Protein AF-A0A497MIZ7-F1 (afdb_monomer_lite)

Radius of gyration: 18.91 Å; chains: 1; bounding box: 40×37×40 Å

Secondary structure (DSSP, 8-state):
--SS--EEEETTEEEE--GGGS--PPPHHHHHHHHHTTSS--SS-HHHHHHHHHHHHHHHHHHHHTS---GGGS--

Sequence (76 aa):
LDERGLRLIERGKPYVLEASRYPQTKSPDQGFVDTILGRCENPAPPICGLRVAQLTDAIYKAVSEGKPVKLRDLKV

Foldseek 3Di:
DDPFADFDQDPNDTDGDDVVVDPPDDDLVRLVVCCVVVNDPRPCDVVNVVVVVLVVVQVVVCVVVVHHDDSVPDDD

pLDDT: mean 81.37, std 17.02, range [34.69, 98.0]

Structure (mmCIF, N/CA/C/O backbone):
data_AF-A0A497MIZ7-F1
#
_entry.id   AF-A0A497MIZ7-F1
#
loop_
_atom_site.group_PDB
_atom_site.id
_atom_site.type_symbol
_atom_site.label_atom_id
_atom_site.label_alt_id
_atom_site.label_comp_id
_atom_site.label_asym_id
_atom_site.label_entity_id
_atom_site.label_seq_id
_atom_site.pdbx_PDB_ins_code
_atom_site.Cartn_x
_atom_site.Cartn_y
_atom_site.Cartn_z
_atom_site.occupancy
_atom_site.B_iso_or_equiv
_atom_site.auth_seq_id
_atom_site.auth_comp_id
_atom_site.auth_asym_id
_atom_site.auth_atom_id
_atom_site.pdbx_PDB_model_num
ATOM 1 N N . LEU A 1 1 ? 7.237 23.918 -2.613 1.00 42.84 1 LEU A N 1
ATOM 2 C CA . LEU A 1 1 ? 8.430 23.055 -2.529 1.00 42.84 1 LEU A CA 1
ATOM 3 C C . LEU A 1 1 ? 9.614 23.985 -2.722 1.00 42.84 1 LEU A C 1
ATOM 5 O O . LEU A 1 1 ? 9.894 24.344 -3.854 1.00 42.84 1 LEU A O 1
ATOM 9 N N . ASP A 1 2 ? 10.165 24.530 -1.641 1.00 34.69 2 ASP A N 1
ATOM 10 C CA . ASP A 1 2 ? 11.392 25.320 -1.721 1.00 34.69 2 ASP A CA 1
ATOM 11 C C . ASP A 1 2 ? 12.604 24.382 -1.660 1.00 34.69 2 ASP A C 1
ATOM 13 O O . ASP A 1 2 ? 12.521 23.252 -1.183 1.00 34.69 2 ASP A O 1
ATOM 17 N N . GLU A 1 3 ? 13.740 24.844 -2.167 1.00 44.84 3 GLU A N 1
ATOM 18 C CA . GLU A 1 3 ? 15.002 24.096 -2.294 1.00 44.84 3 GLU A CA 1
ATOM 19 C C . GLU A 1 3 ? 15.655 23.747 -0.936 1.00 44.84 3 GLU A C 1
ATOM 21 O O . GLU A 1 3 ? 16.830 23.403 -0.859 1.00 44.84 3 GLU A O 1
ATOM 26 N N . ARG A 1 4 ? 14.909 23.869 0.169 1.00 49.53 4 ARG A N 1
ATOM 27 C CA . ARG A 1 4 ? 15.412 23.902 1.546 1.00 49.53 4 ARG A CA 1
ATOM 28 C C . ARG A 1 4 ? 14.797 22.825 2.434 1.00 49.53 4 ARG A C 1
ATOM 30 O O . ARG A 1 4 ? 14.500 23.091 3.591 1.00 49.53 4 ARG A O 1
ATOM 37 N N . GLY A 1 5 ? 14.673 21.609 1.903 1.00 49.28 5 GLY A N 1
ATOM 38 C CA . GLY A 1 5 ? 14.446 20.388 2.680 1.00 49.28 5 GLY A CA 1
ATOM 39 C C . GLY A 1 5 ? 13.118 20.314 3.451 1.00 49.28 5 GLY A C 1
ATOM 40 O O . GLY A 1 5 ? 12.494 21.298 3.841 1.00 49.28 5 GLY A O 1
ATOM 41 N N . LEU A 1 6 ? 12.658 19.094 3.710 1.00 53.75 6 LEU A N 1
ATOM 42 C CA . LEU A 1 6 ? 11.527 18.865 4.608 1.00 53.75 6 LEU A CA 1
ATOM 43 C C . LEU A 1 6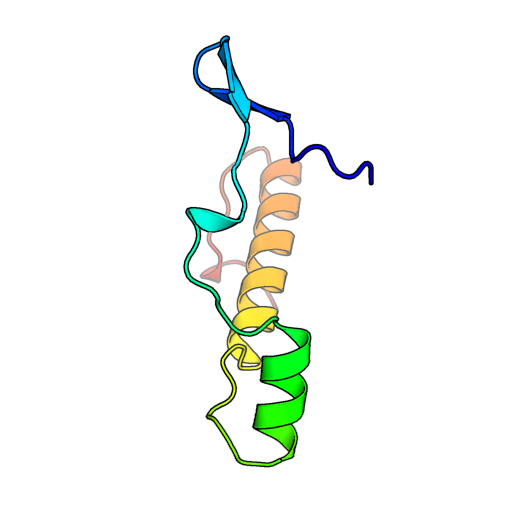 ? 11.968 19.174 6.046 1.00 53.75 6 LEU A C 1
ATOM 45 O O . LEU A 1 6 ? 12.842 18.497 6.589 1.00 53.75 6 LEU A O 1
ATOM 49 N N . ARG A 1 7 ? 11.368 20.195 6.672 1.00 54.78 7 ARG A N 1
ATOM 50 C CA . ARG A 1 7 ? 11.538 20.467 8.107 1.00 54.78 7 ARG A CA 1
ATOM 51 C C . ARG A 1 7 ? 10.699 19.474 8.901 1.00 54.78 7 ARG A C 1
ATOM 53 O O . ARG A 1 7 ? 9.481 19.617 8.978 1.00 54.78 7 ARG A O 1
ATOM 60 N N . LEU A 1 8 ? 11.352 18.485 9.501 1.00 59.25 8 LEU A N 1
ATOM 61 C CA . LEU A 1 8 ? 10.720 17.600 10.476 1.00 59.25 8 LEU A CA 1
ATOM 62 C C . LEU A 1 8 ? 10.981 18.112 11.895 1.00 59.25 8 LEU A C 1
ATOM 64 O O . LEU A 1 8 ? 12.005 18.738 12.164 1.00 59.25 8 LEU A O 1
ATOM 68 N N . ILE A 1 9 ? 10.051 17.841 12.810 1.00 58.44 9 ILE A N 1
ATOM 69 C CA . ILE A 1 9 ? 10.244 18.081 14.242 1.00 58.44 9 ILE A CA 1
ATOM 70 C C . ILE A 1 9 ? 10.539 16.731 14.889 1.00 58.44 9 ILE A C 1
ATOM 72 O O . ILE A 1 9 ? 9.638 15.915 15.067 1.00 58.44 9 ILE A O 1
ATOM 76 N N . GLU A 1 10 ? 11.795 16.500 15.263 1.00 55.94 10 GLU A N 1
ATOM 77 C CA . GLU A 1 10 ? 12.180 15.349 16.079 1.00 55.94 10 GLU A CA 1
ATOM 78 C C . GLU A 1 10 ? 12.372 15.822 17.522 1.00 55.94 10 GLU A C 1
ATOM 80 O O . GLU A 1 10 ? 13.208 16.683 17.800 1.00 55.94 10 GLU A O 1
ATOM 85 N N . ARG A 1 11 ? 11.570 15.296 18.459 1.00 62.34 11 ARG A N 1
ATOM 86 C CA . ARG A 1 11 ? 11.667 15.627 19.898 1.00 62.34 11 ARG A CA 1
ATOM 87 C C . ARG A 1 11 ? 11.691 17.143 20.187 1.00 62.34 11 ARG A C 1
ATOM 89 O O . ARG A 1 11 ? 12.421 17.605 21.060 1.00 62.34 11 ARG A O 1
ATOM 96 N N . GLY A 1 12 ? 10.915 17.926 19.433 1.00 64.19 12 GLY A N 1
ATOM 97 C CA . GLY A 1 12 ? 10.804 19.380 19.608 1.00 64.19 12 GLY A CA 1
ATOM 98 C C . GLY A 1 12 ? 11.945 20.209 19.006 1.00 64.19 12 GLY A C 1
ATOM 99 O O . GLY A 1 12 ? 11.950 21.424 19.184 1.00 64.19 12 GLY A O 1
ATOM 100 N N . LYS A 1 13 ? 12.896 19.599 18.282 1.00 64.00 13 LYS A N 1
ATOM 101 C CA . LYS A 1 13 ? 13.972 20.317 17.583 1.00 64.00 13 LYS A CA 1
ATOM 102 C C . LYS A 1 13 ? 13.776 20.249 16.064 1.00 64.00 13 LYS A C 1
ATOM 104 O O . LYS A 1 13 ? 13.413 19.186 15.556 1.00 64.00 13 LYS A O 1
ATOM 109 N N . PRO A 1 14 ? 14.021 21.351 15.329 1.00 61.75 14 PRO A N 1
ATOM 110 C CA . PRO A 1 14 ? 14.038 21.319 13.873 1.00 61.75 14 PRO A CA 1
ATOM 111 C C . PRO A 1 14 ? 15.139 20.374 13.389 1.00 61.75 14 PRO A C 1
ATOM 113 O O . PRO A 1 14 ? 16.312 20.571 13.706 1.00 61.75 14 PRO A O 1
ATOM 116 N N . TYR A 1 15 ? 14.755 19.361 12.622 1.00 64.00 15 TYR A N 1
ATOM 117 C CA . TYR A 1 15 ? 15.670 18.476 11.920 1.00 64.00 15 TYR A CA 1
ATOM 118 C C . TYR A 1 15 ? 15.582 18.774 10.425 1.00 64.00 15 TYR A C 1
ATOM 120 O O . TYR A 1 15 ? 14.495 18.747 9.838 1.00 64.00 15 TYR A O 1
ATOM 128 N N . VAL A 1 16 ? 16.726 19.090 9.818 1.00 66.56 16 VAL A N 1
ATOM 129 C CA . VAL A 1 16 ? 16.835 19.258 8.368 1.00 66.56 16 VAL A CA 1
ATOM 130 C C . VAL A 1 16 ? 17.217 17.913 7.774 1.00 66.56 16 VAL A C 1
ATOM 132 O O . VAL A 1 16 ? 18.277 17.358 8.067 1.00 66.56 16 VAL A O 1
ATOM 135 N N . LEU A 1 17 ? 16.322 17.379 6.950 1.00 63.03 17 LEU A N 1
ATOM 136 C CA . LEU A 1 17 ? 16.595 16.200 6.147 1.00 63.03 17 LEU A CA 1
ATOM 137 C C . LEU A 1 17 ? 17.497 16.575 4.971 1.00 63.03 17 LEU A C 1
ATOM 139 O O . LEU A 1 17 ? 17.020 17.048 3.942 1.00 63.03 17 LEU A O 1
ATOM 143 N N . GLU A 1 18 ? 18.795 16.327 5.115 1.00 69.75 18 GLU A N 1
ATOM 144 C 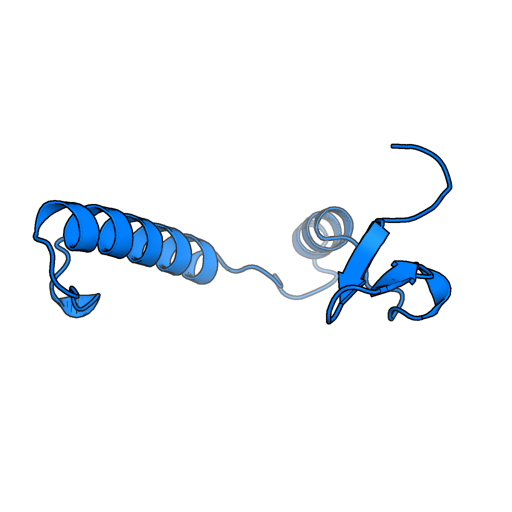CA . GLU A 1 18 ? 19.725 16.386 3.989 1.00 69.75 18 GLU A CA 1
ATOM 145 C C . GLU A 1 18 ? 19.476 15.188 3.063 1.00 69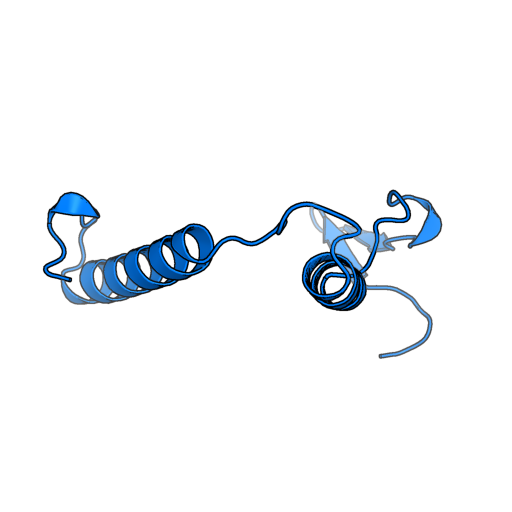.75 18 GLU A C 1
ATOM 147 O O . GLU A 1 18 ? 19.723 14.039 3.440 1.00 69.75 18 GLU A O 1
ATOM 152 N N . ALA A 1 19 ? 18.995 15.444 1.843 1.00 66.69 19 ALA A N 1
ATOM 153 C CA . ALA A 1 19 ? 18.671 14.402 0.863 1.00 66.69 19 ALA A CA 1
ATOM 154 C C . ALA A 1 19 ? 19.867 13.479 0.549 1.00 66.69 19 ALA A C 1
ATOM 156 O O . ALA A 1 19 ? 19.685 12.297 0.264 1.00 66.69 19 ALA A O 1
ATOM 157 N N . SER A 1 20 ? 21.094 13.994 0.674 1.00 71.81 20 SER A N 1
ATOM 158 C CA . SER A 1 20 ? 22.348 13.254 0.483 1.00 71.81 20 SER A CA 1
ATOM 159 C C . SER A 1 20 ? 22.577 12.122 1.491 1.00 71.81 20 SER A C 1
ATOM 161 O O . SER A 1 20 ? 23.375 11.227 1.225 1.00 71.81 20 SER A O 1
ATOM 163 N N . ARG A 1 21 ? 21.888 12.132 2.641 1.00 68.19 21 ARG A N 1
ATOM 164 C CA . ARG A 1 21 ? 21.995 11.083 3.671 1.00 68.19 21 ARG A CA 1
ATOM 165 C C . ARG A 1 21 ? 21.124 9.862 3.388 1.00 68.19 21 ARG A C 1
ATOM 167 O O . ARG A 1 21 ? 21.256 8.857 4.083 1.00 68.19 21 ARG A O 1
ATOM 174 N N . TYR A 1 22 ? 20.241 9.943 2.396 1.00 63.84 22 TYR A N 1
ATOM 175 C CA . TYR A 1 22 ? 19.390 8.833 1.998 1.00 63.84 22 TYR A CA 1
ATOM 176 C C . TYR A 1 22 ? 20.038 8.051 0.858 1.00 63.84 22 TYR A C 1
ATOM 178 O O . TYR A 1 22 ? 20.639 8.660 -0.036 1.00 63.84 22 TYR A O 1
ATOM 186 N N . PRO A 1 23 ? 19.913 6.708 0.852 1.00 68.56 23 PRO A N 1
ATOM 187 C CA . PRO A 1 23 ? 20.323 5.924 -0.297 1.00 68.56 23 PRO A CA 1
ATOM 188 C C . PRO A 1 23 ? 19.631 6.488 -1.536 1.00 68.56 23 PRO A C 1
ATOM 190 O O . PRO A 1 23 ? 18.418 6.719 -1.519 1.00 68.56 23 PRO A O 1
ATOM 193 N N . GLN A 1 24 ? 20.404 6.724 -2.595 1.00 70.25 24 GLN A N 1
ATOM 194 C CA . GLN A 1 24 ? 19.868 7.124 -3.892 1.00 70.25 24 GLN A CA 1
ATOM 195 C C . GLN A 1 24 ? 19.118 5.925 -4.473 1.00 70.25 24 GLN A C 1
ATOM 197 O O . GLN A 1 24 ? 19.662 5.112 -5.218 1.00 70.25 24 GLN A O 1
ATOM 202 N N . THR A 1 25 ? 17.880 5.753 -4.026 1.00 71.31 25 THR A N 1
ATOM 203 C CA . THR A 1 25 ? 16.979 4.726 -4.529 1.00 71.31 25 THR A CA 1
ATOM 204 C C . THR A 1 25 ? 16.308 5.242 -5.790 1.00 71.31 25 THR A C 1
ATOM 206 O O . THR A 1 25 ? 16.076 6.442 -5.951 1.00 71.31 25 THR A O 1
ATOM 209 N N . LYS A 1 26 ? 16.014 4.329 -6.717 1.00 76.94 26 LYS A N 1
ATOM 210 C CA . LYS A 1 26 ? 15.178 4.653 -7.871 1.00 76.94 26 LYS A CA 1
ATOM 211 C C . LYS A 1 26 ? 13.828 5.159 -7.365 1.00 76.94 26 LYS A C 1
ATOM 213 O O . LYS A 1 26 ? 13.271 4.583 -6.430 1.00 76.94 26 LYS A O 1
ATOM 218 N N . SER A 1 27 ? 13.307 6.215 -7.985 1.00 87.00 27 SER A N 1
ATOM 219 C CA . SER A 1 27 ? 11.949 6.663 -7.689 1.00 87.00 27 SER A CA 1
ATOM 220 C C . SER A 1 27 ? 10.944 5.542 -8.000 1.00 87.00 27 SER A C 1
ATOM 222 O O . SER A 1 27 ? 11.218 4.694 -8.859 1.00 87.00 27 SER A O 1
ATOM 224 N N . PRO A 1 28 ? 9.766 5.529 -7.352 1.00 89.25 28 PRO A N 1
ATOM 225 C CA . PRO A 1 28 ? 8.686 4.610 -7.710 1.00 89.25 28 PRO A CA 1
ATOM 226 C C . PRO A 1 28 ? 8.348 4.649 -9.207 1.00 89.25 28 PRO A C 1
ATOM 228 O O . PRO A 1 28 ? 8.151 3.599 -9.813 1.00 89.25 28 PRO A O 1
ATOM 231 N N . ASP A 1 29 ? 8.390 5.836 -9.819 1.00 92.12 29 ASP A N 1
ATOM 232 C CA . ASP A 1 29 ? 8.158 6.028 -11.255 1.00 92.12 29 ASP A CA 1
ATOM 233 C C . ASP A 1 29 ? 9.198 5.288 -12.105 1.00 92.12 29 ASP A C 1
ATOM 235 O O . ASP A 1 29 ? 8.854 4.592 -13.061 1.00 92.12 29 ASP A O 1
ATOM 239 N N . GLN A 1 30 ? 10.478 5.372 -11.729 1.00 92.06 30 GLN A N 1
ATOM 240 C CA . GLN A 1 30 ? 11.532 4.628 -12.413 1.00 92.06 30 GLN A CA 1
ATOM 241 C C . GLN A 1 30 ? 11.366 3.117 -12.210 1.00 92.06 30 GLN A C 1
ATOM 243 O O . GLN A 1 30 ? 11.578 2.352 -13.149 1.00 92.06 30 GLN A O 1
ATOM 248 N N . GLY A 1 31 ? 10.946 2.681 -11.017 1.00 91.31 31 GLY A N 1
ATOM 249 C CA . GLY A 1 31 ? 10.622 1.279 -10.740 1.00 91.31 31 GLY A CA 1
ATOM 250 C C . GLY A 1 31 ? 9.471 0.755 -11.607 1.00 91.31 31 GLY A C 1
ATOM 251 O O . GLY A 1 31 ? 9.548 -0.359 -12.123 1.00 91.31 31 GLY 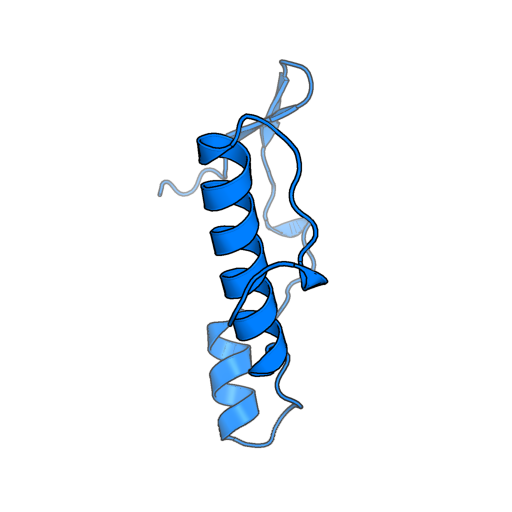A O 1
ATOM 252 N N . PHE A 1 32 ? 8.439 1.571 -11.831 1.00 93.44 32 PHE A N 1
ATOM 253 C CA . PHE A 1 32 ? 7.325 1.250 -12.725 1.00 93.44 32 PHE A CA 1
ATOM 254 C C . PHE A 1 32 ? 7.791 1.074 -14.176 1.00 93.44 32 PHE A C 1
ATOM 256 O O . PHE A 1 32 ? 7.508 0.047 -14.795 1.00 93.44 32 PHE A O 1
ATOM 263 N N . VAL A 1 33 ? 8.568 2.029 -14.699 1.00 95.69 33 VAL A N 1
ATOM 264 C CA . VAL A 1 33 ? 9.131 1.954 -16.058 1.00 95.69 33 VAL A CA 1
ATOM 265 C C . VAL A 1 33 ? 10.035 0.730 -16.214 1.00 95.69 33 VAL A C 1
ATOM 267 O O . VAL A 1 33 ? 9.893 -0.022 -17.177 1.00 95.69 33 VAL A O 1
ATOM 270 N N . ASP A 1 34 ? 10.939 0.493 -15.264 1.00 95.94 34 ASP A N 1
ATOM 271 C CA . ASP A 1 34 ? 11.861 -0.643 -15.312 1.00 95.94 34 ASP A CA 1
ATOM 272 C C . ASP A 1 34 ? 11.125 -1.988 -15.251 1.00 95.94 34 ASP A C 1
ATOM 274 O O . ASP A 1 34 ? 11.524 -2.922 -15.946 1.00 95.94 34 ASP A O 1
ATOM 278 N N . THR A 1 35 ? 10.022 -2.074 -14.501 1.00 95.94 35 THR A N 1
ATOM 279 C CA . THR A 1 35 ? 9.159 -3.265 -14.460 1.00 95.94 35 THR A CA 1
ATOM 280 C C . THR A 1 35 ? 8.522 -3.533 -15.826 1.00 95.94 35 THR A C 1
ATOM 282 O O . THR A 1 35 ? 8.575 -4.660 -16.313 1.00 95.94 35 THR A O 1
ATOM 285 N N . ILE A 1 36 ? 7.965 -2.505 -16.481 1.00 96.69 36 ILE A N 1
ATOM 286 C CA . ILE A 1 36 ? 7.363 -2.639 -17.823 1.00 96.69 36 ILE A CA 1
ATOM 287 C C . ILE A 1 36 ? 8.405 -3.085 -18.851 1.00 96.69 36 ILE A C 1
ATOM 289 O O . ILE A 1 36 ? 8.121 -3.917 -19.709 1.00 96.69 36 ILE A O 1
ATOM 293 N N . LEU A 1 37 ? 9.620 -2.544 -18.757 1.00 98.00 37 LEU A N 1
ATOM 294 C CA . LEU A 1 37 ? 10.722 -2.871 -19.659 1.00 98.00 37 LEU A CA 1
ATOM 295 C C . LEU A 1 37 ? 11.425 -4.197 -19.313 1.00 98.00 37 LEU A C 1
ATOM 297 O O . LEU A 1 37 ? 12.407 -4.538 -19.970 1.00 98.00 37 LEU A O 1
ATOM 301 N N . GLY A 1 38 ? 10.968 -4.930 -18.288 1.00 97.06 38 GLY A N 1
ATOM 302 C CA . GLY A 1 38 ? 11.537 -6.218 -17.875 1.00 97.06 38 GLY A CA 1
ATOM 303 C C . GLY A 1 38 ? 12.926 -6.125 -17.23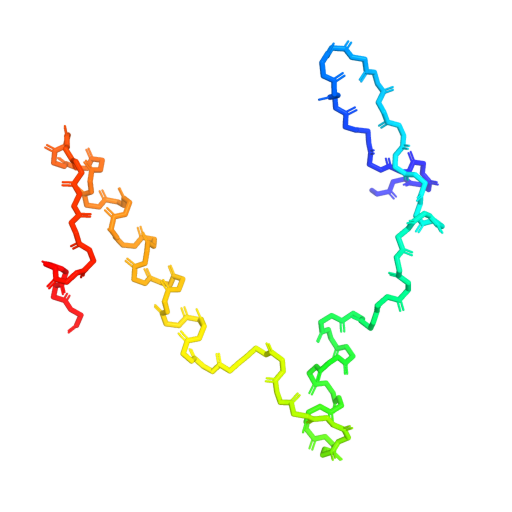0 1.00 97.06 38 GLY A C 1
ATOM 304 O O . GLY A 1 38 ? 13.679 -7.094 -17.238 1.00 97.06 38 GLY A O 1
ATOM 305 N N . ARG A 1 39 ? 13.294 -4.957 -16.695 1.00 96.31 39 ARG A N 1
ATOM 306 C CA . ARG A 1 39 ? 14.611 -4.677 -16.091 1.00 96.31 39 ARG A CA 1
ATOM 307 C C . ARG A 1 39 ? 14.669 -4.966 -14.595 1.00 96.31 39 ARG A C 1
ATOM 309 O O . ARG A 1 39 ? 15.759 -5.008 -14.028 1.00 96.31 39 ARG A O 1
ATOM 316 N N . CYS A 1 40 ? 13.521 -5.124 -13.947 1.00 93.12 40 CYS A N 1
ATOM 317 C CA . CYS A 1 40 ? 13.427 -5.575 -12.567 1.00 93.12 40 CYS A CA 1
ATOM 318 C C . CYS A 1 40 ? 12.111 -6.318 -12.325 1.00 93.12 40 CYS A C 1
ATOM 320 O O . CYS A 1 40 ? 11.158 -6.194 -13.096 1.00 93.12 40 CYS A O 1
ATOM 322 N N . GLU A 1 41 ? 12.055 -7.065 -11.224 1.00 95.12 41 GLU A N 1
ATOM 323 C CA . GLU A 1 41 ? 10.784 -7.537 -10.677 1.00 95.12 41 GLU A CA 1
ATOM 324 C C . GLU A 1 41 ? 9.936 -6.349 -10.213 1.00 95.12 41 GLU A C 1
ATOM 326 O O . GLU A 1 41 ? 10.478 -5.310 -9.830 1.00 95.12 41 GLU A O 1
ATOM 331 N N . ASN A 1 42 ? 8.609 -6.507 -10.228 1.00 94.19 42 ASN A N 1
ATOM 332 C CA . ASN A 1 42 ? 7.698 -5.470 -9.754 1.00 94.19 42 ASN A CA 1
ATOM 333 C C . ASN A 1 42 ? 7.885 -5.252 -8.237 1.00 94.19 42 ASN A C 1
ATOM 335 O O . ASN A 1 42 ? 7.472 -6.119 -7.459 1.00 94.19 42 ASN A O 1
ATOM 339 N N . PRO A 1 43 ? 8.425 -4.100 -7.789 1.00 90.31 43 PRO A N 1
ATOM 340 C CA . PRO A 1 43 ? 8.636 -3.837 -6.366 1.00 90.31 43 PRO A CA 1
ATOM 341 C C . PRO A 1 43 ? 7.321 -3.596 -5.603 1.00 90.31 43 PRO A C 1
ATOM 343 O O . PRO A 1 43 ? 7.298 -3.648 -4.374 1.00 90.31 43 PRO A O 1
ATOM 346 N N . ALA A 1 44 ? 6.219 -3.337 -6.314 1.00 92.44 44 ALA A N 1
ATOM 347 C CA . ALA A 1 44 ? 4.890 -3.079 -5.772 1.00 92.44 44 ALA A CA 1
ATOM 348 C C . ALA A 1 44 ? 3.843 -3.996 -6.443 1.00 92.44 44 ALA A C 1
ATOM 350 O O . ALA A 1 44 ? 3.032 -3.542 -7.258 1.00 92.44 44 ALA A O 1
ATOM 351 N N . PRO A 1 45 ? 3.837 -5.308 -6.131 1.00 94.44 45 PRO A N 1
ATOM 352 C CA . PRO A 1 45 ? 2.878 -6.239 -6.714 1.00 94.44 45 PRO A CA 1
ATOM 353 C C . PRO A 1 45 ? 1.433 -5.905 -6.294 1.00 94.44 45 PRO A C 1
ATOM 355 O O . PRO A 1 45 ? 1.220 -5.337 -5.217 1.00 94.44 45 PRO A O 1
ATOM 358 N N . PRO A 1 46 ? 0.414 -6.322 -7.074 1.00 94.62 46 PRO A N 1
ATOM 359 C CA . PRO A 1 46 ? -0.989 -5.971 -6.815 1.00 94.62 46 PRO A CA 1
ATOM 360 C C . PRO A 1 46 ? -1.486 -6.319 -5.404 1.00 94.62 46 PRO A C 1
ATOM 362 O O . PRO A 1 46 ? -2.281 -5.586 -4.817 1.00 94.62 46 PRO A O 1
ATOM 365 N N . ILE A 1 47 ? -0.971 -7.407 -4.819 1.00 95.38 47 ILE A N 1
ATOM 366 C CA . ILE A 1 47 ? -1.327 -7.840 -3.462 1.00 95.38 47 ILE A CA 1
ATOM 367 C C . ILE A 1 47 ? -0.981 -6.799 -2.389 1.00 95.38 47 ILE A C 1
ATOM 369 O O . ILE A 1 47 ? -1.676 -6.710 -1.378 1.00 95.38 47 ILE A O 1
ATOM 373 N N . CYS A 1 48 ? 0.065 -5.993 -2.594 1.00 94.69 48 CYS A N 1
ATOM 374 C CA . CYS A 1 48 ? 0.417 -4.918 -1.672 1.00 94.69 48 CYS A CA 1
ATOM 375 C C . CYS A 1 48 ? -0.673 -3.839 -1.661 1.00 94.69 48 CYS A C 1
ATOM 377 O O . CYS A 1 48 ? -1.116 -3.445 -0.586 1.00 94.69 48 CYS A O 1
ATOM 379 N N . GLY A 1 49 ? -1.164 -3.433 -2.837 1.00 93.88 49 GLY A N 1
ATOM 380 C CA . GLY A 1 49 ? -2.269 -2.477 -2.959 1.00 93.88 49 GLY A CA 1
ATOM 381 C C . GLY A 1 49 ? -3.570 -2.994 -2.340 1.00 93.88 49 GLY A C 1
ATOM 382 O O . GLY A 1 49 ? -4.219 -2.273 -1.586 1.00 93.88 49 GLY A O 1
ATOM 383 N N . LEU A 1 50 ? -3.902 -4.271 -2.566 1.00 93.94 50 LEU A N 1
ATOM 384 C CA . LEU A 1 50 ? -5.071 -4.906 -1.947 1.00 93.94 50 LEU A CA 1
ATOM 385 C C . LEU A 1 50 ? -4.994 -4.889 -0.413 1.00 93.94 50 LEU A C 1
ATOM 387 O O . LEU A 1 50 ? -5.969 -4.554 0.253 1.00 93.94 50 LEU A O 1
ATOM 391 N N . ARG A 1 51 ? -3.829 -5.213 0.157 1.00 93.25 51 ARG A N 1
ATOM 392 C CA . ARG A 1 51 ? -3.625 -5.193 1.614 1.00 93.25 51 ARG A CA 1
ATOM 393 C C . ARG A 1 51 ? -3.756 -3.790 2.201 1.00 93.25 51 ARG A C 1
ATOM 395 O O . ARG A 1 51 ? -4.307 -3.651 3.289 1.00 93.25 51 ARG A O 1
ATOM 402 N N . VAL A 1 52 ? -3.267 -2.767 1.494 1.00 95.50 52 VAL A N 1
ATOM 403 C CA . VAL A 1 52 ? -3.450 -1.365 1.900 1.00 95.50 52 VAL A CA 1
ATOM 404 C C . VAL A 1 52 ? -4.937 -1.024 1.938 1.00 95.50 52 VAL A C 1
ATOM 406 O O . VAL A 1 52 ? -5.404 -0.561 2.972 1.00 95.50 52 VAL A O 1
ATOM 409 N N . ALA A 1 53 ? -5.686 -1.336 0.877 1.00 94.56 53 ALA A N 1
ATOM 410 C CA . ALA A 1 53 ? -7.127 -1.081 0.826 1.00 94.56 53 ALA A CA 1
ATOM 411 C C . ALA A 1 53 ? -7.885 -1.778 1.972 1.00 94.56 53 ALA A C 1
ATOM 413 O O . ALA A 1 53 ? -8.625 -1.132 2.709 1.00 94.56 53 ALA A O 1
ATOM 414 N N . GLN A 1 54 ? -7.618 -3.068 2.201 1.00 93.69 54 GLN A N 1
ATOM 415 C CA . GLN A 1 54 ? -8.227 -3.834 3.296 1.00 93.69 54 GLN A CA 1
ATOM 416 C C . GLN A 1 54 ? -7.930 -3.231 4.674 1.00 93.69 54 GLN A C 1
ATOM 418 O O . GLN A 1 54 ? -8.802 -3.191 5.541 1.00 93.69 54 GLN A O 1
ATOM 423 N N . LEU A 1 55 ? -6.699 -2.762 4.898 1.00 94.56 55 LEU A N 1
ATOM 424 C CA . LEU A 1 55 ? -6.334 -2.101 6.148 1.00 94.56 55 LEU A CA 1
ATOM 425 C C . LEU A 1 55 ? -7.061 -0.765 6.311 1.00 94.56 55 LEU A C 1
ATOM 427 O O . LEU A 1 55 ? -7.536 -0.467 7.406 1.00 94.56 55 LEU A O 1
ATOM 431 N N . THR A 1 56 ? -7.177 0.018 5.240 1.00 95.69 56 THR A N 1
ATOM 432 C CA . THR A 1 56 ? -7.935 1.271 5.246 1.00 95.69 56 THR A CA 1
ATOM 433 C C . THR A 1 56 ? -9.402 1.029 5.617 1.00 95.69 56 THR A C 1
ATOM 435 O O . THR A 1 56 ? -9.915 1.697 6.516 1.00 95.69 56 THR A O 1
ATOM 438 N N . ASP A 1 57 ? -10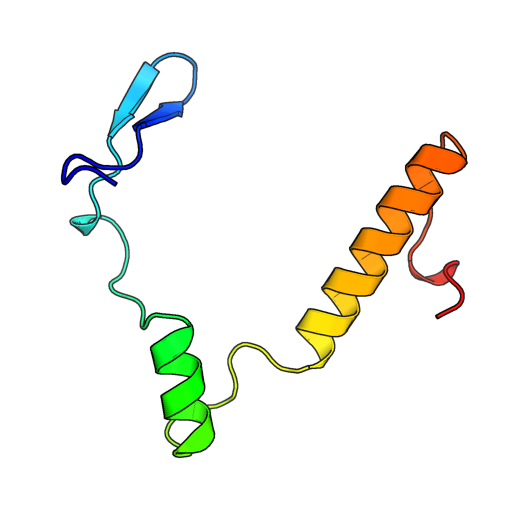.045 0.015 5.036 1.00 94.94 57 ASP A N 1
ATOM 439 C CA . ASP A 1 57 ? -11.425 -0.360 5.375 1.00 94.94 57 ASP A CA 1
ATOM 440 C C . ASP A 1 57 ? -11.566 -0.809 6.836 1.00 94.94 57 ASP A C 1
ATOM 442 O O . ASP A 1 57 ? -12.522 -0.442 7.528 1.00 94.94 57 ASP A O 1
ATOM 446 N N . ALA A 1 58 ? -10.585 -1.561 7.345 1.00 94.12 58 ALA A N 1
ATOM 447 C CA . ALA A 1 58 ? -10.534 -1.975 8.746 1.00 94.12 58 ALA A CA 1
ATOM 448 C C . ALA A 1 58 ? -10.524 -0.781 9.697 1.00 94.12 58 ALA A C 1
ATOM 450 O O . ALA A 1 58 ? -11.211 -0.799 10.717 1.00 94.12 58 ALA A O 1
ATOM 451 N N . ILE A 1 59 ? -9.736 0.243 9.363 1.00 95.38 59 ILE A N 1
ATOM 452 C CA . ILE A 1 59 ? -9.603 1.460 10.161 1.00 95.38 59 ILE A CA 1
ATOM 453 C C . ILE A 1 59 ? -10.937 2.203 10.190 1.00 95.38 59 ILE A C 1
ATOM 455 O O . ILE A 1 59 ? -11.406 2.554 11.273 1.00 95.38 59 ILE A O 1
ATOM 459 N N . TYR A 1 60 ? -11.591 2.381 9.039 1.00 95.62 60 TYR A N 1
ATOM 460 C CA . TYR A 1 60 ? -12.904 3.029 8.992 1.00 95.62 60 TYR A CA 1
ATOM 461 C C . TYR A 1 60 ? -13.953 2.271 9.804 1.00 95.62 60 TYR A C 1
ATOM 463 O O . TYR A 1 60 ? -14.683 2.875 10.596 1.00 95.62 60 TYR A O 1
ATOM 471 N N . LYS A 1 61 ? -13.986 0.942 9.686 1.00 94.38 61 LYS A N 1
ATOM 472 C CA . LYS A 1 61 ? -14.900 0.107 10.469 1.00 94.38 61 LYS A CA 1
ATOM 473 C C . LYS A 1 61 ? -14.603 0.174 11.969 1.00 94.38 61 LYS A C 1
ATOM 475 O O . LYS A 1 61 ? -15.527 0.315 12.762 1.00 94.38 61 LYS A O 1
ATOM 480 N N . ALA A 1 62 ? -13.332 0.131 12.364 1.00 96.19 62 ALA A N 1
ATOM 481 C CA . ALA A 1 62 ? -12.929 0.209 13.766 1.00 96.19 62 ALA A CA 1
ATOM 482 C C . ALA A 1 62 ? -13.338 1.535 14.421 1.00 96.19 62 ALA A C 1
ATOM 484 O O . ALA A 1 62 ? -13.819 1.542 15.554 1.00 96.19 62 ALA A O 1
ATOM 485 N N . VAL A 1 63 ? -13.202 2.648 13.693 1.00 97.19 63 VAL A N 1
ATOM 486 C CA . VAL A 1 63 ? -13.676 3.963 14.146 1.00 97.19 63 VAL A CA 1
ATOM 487 C C . VAL A 1 63 ? -15.197 3.965 14.295 1.00 97.19 63 VAL A C 1
ATOM 489 O O . VAL A 1 63 ? -15.700 4.411 15.323 1.00 97.19 63 VAL A O 1
ATOM 492 N N . SER A 1 64 ? -15.928 3.418 13.319 1.00 96.06 64 SER A N 1
ATOM 493 C CA . SER A 1 64 ? -17.392 3.329 13.381 1.00 96.06 64 SER A CA 1
ATOM 494 C C . SER A 1 64 ? -17.902 2.458 14.535 1.00 96.06 64 SER A C 1
ATOM 496 O O . SER A 1 64 ? -18.963 2.746 15.081 1.00 96.06 64 SER A O 1
ATOM 498 N N . GLU A 1 65 ? -17.197 1.382 14.889 1.00 95.12 65 GLU A N 1
ATOM 499 C CA . GLU A 1 65 ? -17.595 0.462 15.965 1.00 95.12 65 GLU A CA 1
ATOM 500 C C . GLU A 1 65 ? -17.044 0.861 17.344 1.00 95.12 65 GLU A C 1
ATOM 502 O O . GLU A 1 65 ? -17.406 0.251 18.351 1.00 95.12 65 GLU A O 1
ATOM 507 N N . GLY A 1 66 ? -16.140 1.844 17.403 1.00 97.25 66 GLY A N 1
ATOM 508 C CA . GLY A 1 66 ? -15.450 2.236 18.633 1.00 97.25 66 GLY A CA 1
ATOM 509 C C . GLY A 1 66 ? -14.550 1.138 19.215 1.00 97.25 66 GLY A C 1
ATOM 510 O O . GLY A 1 66 ? -14.262 1.153 20.411 1.00 97.25 66 GLY A O 1
ATOM 511 N N . LYS A 1 67 ? -14.121 0.162 18.404 1.00 95.25 67 LYS A N 1
ATOM 512 C CA . LYS A 1 67 ? -13.286 -0.968 18.844 1.00 95.25 67 LYS A CA 1
ATOM 513 C C . LYS A 1 67 ? -12.391 -1.499 17.717 1.00 95.25 67 LYS A C 1
ATOM 515 O O . LYS A 1 67 ? -12.735 -1.351 16.548 1.00 95.25 67 LYS A O 1
ATOM 520 N N . PRO A 1 68 ? -11.265 -2.165 18.037 1.00 94.75 68 PRO A N 1
ATOM 521 C CA . PRO A 1 68 ? -10.418 -2.794 17.027 1.00 94.75 68 PRO A CA 1
ATOM 522 C C . PRO A 1 68 ? -11.158 -3.862 16.209 1.00 94.75 68 PRO A C 1
ATOM 524 O O . PRO A 1 68 ? -11.910 -4.668 16.760 1.00 94.75 68 PRO A O 1
ATOM 527 N N . VAL A 1 69 ? -10.870 -3.918 14.908 1.00 94.38 69 VAL A N 1
ATOM 528 C CA . VAL A 1 69 ? -11.415 -4.905 13.961 1.00 94.38 69 VAL A CA 1
ATOM 529 C C . VAL A 1 69 ? -10.273 -5.757 13.410 1.00 94.38 69 VAL A C 1
ATOM 531 O O . VAL A 1 69 ? -9.211 -5.231 13.075 1.00 94.38 69 VAL A O 1
ATOM 534 N N . LYS A 1 70 ? -10.462 -7.079 13.301 1.00 91.00 70 LYS A N 1
ATOM 535 C CA . LYS A 1 70 ? -9.471 -7.955 12.656 1.00 91.00 70 LYS A CA 1
ATOM 536 C C . LYS A 1 70 ? -9.693 -7.961 11.148 1.00 91.00 70 LYS A C 1
ATOM 538 O O . LYS A 1 70 ? -10.823 -8.098 10.693 1.00 91.00 70 LYS A O 1
ATOM 543 N N . LEU A 1 71 ? -8.605 -7.933 10.377 1.00 85.94 71 LEU A N 1
ATOM 544 C CA . LEU A 1 71 ? -8.669 -7.952 8.908 1.00 85.94 71 LEU A CA 1
ATOM 545 C C . LEU A 1 71 ? -9.453 -9.147 8.351 1.00 85.94 71 LEU A C 1
ATOM 547 O O . LEU A 1 71 ? -10.223 -8.995 7.415 1.00 85.94 71 LEU A O 1
ATOM 551 N N . ARG A 1 72 ? -9.311 -10.325 8.968 1.00 84.19 72 ARG A N 1
ATOM 552 C CA . ARG A 1 72 ? -10.037 -11.545 8.575 1.00 84.19 72 ARG A CA 1
ATOM 553 C C . ARG A 1 72 ? -11.564 -11.460 8.754 1.00 84.19 72 ARG A C 1
ATOM 555 O O . ARG A 1 72 ? -12.270 -12.316 8.239 1.00 84.19 72 ARG A O 1
ATOM 562 N N . ASP A 1 73 ? -12.050 -10.473 9.508 1.00 80.69 73 ASP A N 1
ATOM 563 C CA . ASP A 1 73 ? -13.473 -10.263 9.792 1.00 80.69 73 ASP A CA 1
ATOM 564 C C . ASP A 1 73 ? -14.094 -9.207 8.839 1.00 80.69 73 ASP A C 1
ATOM 566 O O . ASP A 1 73 ? -15.288 -8.897 8.933 1.00 80.69 73 ASP A O 1
ATOM 570 N N . LEU A 1 74 ? -13.302 -8.629 7.922 1.00 76.44 74 LEU A N 1
ATOM 571 C CA . LEU A 1 74 ? -13.802 -7.806 6.818 1.00 76.44 74 LEU A CA 1
ATOM 572 C C . LEU A 1 74 ? -14.299 -8.717 5.699 1.00 76.44 74 LEU A C 1
ATOM 574 O O . LEU A 1 74 ? -13.572 -9.583 5.216 1.00 76.44 74 LEU A O 1
ATOM 578 N N . LYS A 1 75 ? -15.550 -8.508 5.284 1.00 68.94 75 LYS A N 1
ATOM 579 C CA . LYS A 1 75 ? -16.062 -9.088 4.045 1.00 68.94 75 LYS A CA 1
ATOM 580 C C . LYS A 1 75 ? -15.538 -8.218 2.908 1.00 68.94 75 LYS A C 1
ATOM 582 O O . LYS A 1 75 ? -15.940 -7.062 2.820 1.00 68.94 75 LYS A O 1
ATOM 587 N N . VAL A 1 76 ? -14.607 -8.768 2.138 1.00 59.59 76 VAL A N 1
ATOM 588 C CA . VAL A 1 76 ? -14.081 -8.179 0.900 1.00 59.59 76 VAL A CA 1
ATOM 589 C C . VAL A 1 76 ? -14.891 -8.724 -0.262 1.00 59.59 76 VAL A C 1
ATOM 591 O O . VAL A 1 76 ? -15.159 -9.948 -0.234 1.00 59.59 76 VAL A O 1
#